Protein AF-A0A3B9SJS4-F1 (afdb_monomer)

Secondary structure (DSSP, 8-state):
----B--SHHHHHHHHHHHGGG--EEEEE-TT-HHHHHHHH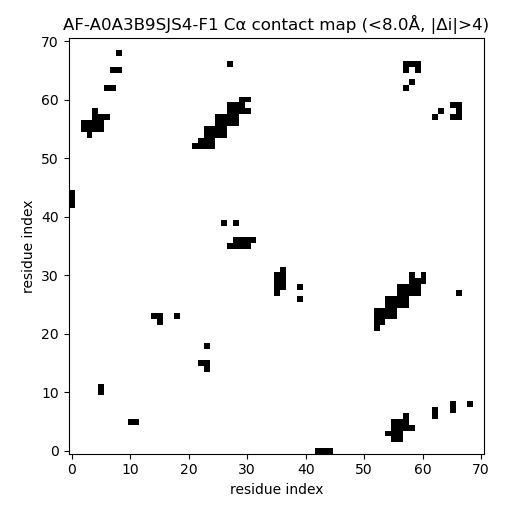HHHT----TTPPPEEEEETTT-HHHHHH--

Foldseek 3Di:
DDAAEDDDPVSVVVQVVVCPPLHAAEQAAEPPDPVRVVVVVVVVPDDDDPSHHHYHYYHCVNYVVRVVVPD

pLDDT: mean 91.33, std 5.01, range [62.84, 96.5]

Radius of gyration: 12.35 Å; Cα contacts (8 Å, |Δi|>4): 77; chains: 1; bounding box: 27×24×32 Å

Mean predicted aligned error: 3.29 Å

Nearest PDB structures (foldseek):
  3kd0-assembly1_A  TM=7.193E-01  e=2.582E-01  Homo sapiens
  4aj7-assembly1_B  TM=7.691E-01  e=4.136E-01  Penaeus vannamei
  1erw-assembly1_A-2  TM=7.230E-01  e=4.424E-01  Homo sapiens
  1gh2-assembly1_A  TM=5.874E-01  e=5.061E-01  Homo sapiens
  5hzr-assembly1_A  TM=3.936E-01  e=5.413E-01  Thermothelomyces thermophilus ATCC 42464

Structure (mmCIF, N/CA/C/O backbone):
data_AF-A0A3B9SJS4-F1
#
_entry.id   AF-A0A3B9SJS4-F1
#
loop_
_atom_site.group_PDB
_atom_site.id
_atom_site.type_symbol
_atom_site.label_atom_id
_atom_site.label_alt_id
_atom_site.label_comp_id
_atom_site.label_asym_id
_atom_site.label_entity_id
_atom_site.label_seq_id
_atom_site.pdbx_PDB_ins_code
_atom_site.Cartn_x
_atom_site.Cartn_y
_atom_site.Cartn_z
_atom_site.occupancy
_atom_site.B_iso_or_equiv
_atom_site.auth_seq_id
_atom_site.auth_comp_id
_atom_site.auth_asym_id
_atom_site.auth_atom_id
_atom_site.pdbx_PDB_model_num
ATOM 1 N N . MET A 1 1 ? -2.266 10.755 -1.637 1.00 73.50 1 MET A N 1
ATOM 2 C CA . MET A 1 1 ? -1.907 9.950 -0.449 1.00 73.50 1 MET A CA 1
ATOM 3 C C . MET A 1 1 ? -0.409 10.092 -0.203 1.00 73.50 1 MET A C 1
ATOM 5 O O . MET A 1 1 ? 0.334 10.020 -1.175 1.00 73.50 1 MET A O 1
ATOM 9 N N . ASN A 1 2 ? 0.022 10.365 1.032 1.00 81.62 2 ASN A N 1
ATOM 10 C CA . ASN A 1 2 ? 1.441 10.332 1.400 1.00 81.62 2 ASN A CA 1
ATOM 11 C C . ASN A 1 2 ? 1.772 8.891 1.807 1.00 81.62 2 ASN A C 1
ATOM 13 O O . ASN A 1 2 ? 1.205 8.407 2.784 1.00 81.62 2 ASN A O 1
ATOM 17 N N . TRP A 1 3 ? 2.575 8.183 1.015 1.00 90.06 3 TRP A N 1
ATOM 18 C CA . TRP A 1 3 ? 2.850 6.764 1.245 1.00 90.06 3 TRP A CA 1
ATOM 19 C C . TRP A 1 3 ? 3.870 6.571 2.364 1.00 90.06 3 TRP A C 1
ATOM 21 O O . TRP A 1 3 ? 4.900 7.241 2.382 1.00 90.06 3 TRP A O 1
ATOM 31 N N . THR A 1 4 ? 3.625 5.592 3.234 1.00 93.88 4 THR A N 1
ATOM 32 C CA . THR A 1 4 ? 4.668 5.013 4.085 1.00 93.88 4 THR A CA 1
ATOM 33 C C . THR A 1 4 ? 5.268 3.819 3.350 1.00 93.88 4 THR A C 1
ATOM 35 O O . THR A 1 4 ? 4.571 2.840 3.075 1.00 93.88 4 THR A O 1
ATOM 38 N N . VAL A 1 5 ? 6.539 3.941 2.975 1.00 94.62 5 VAL A N 1
ATOM 3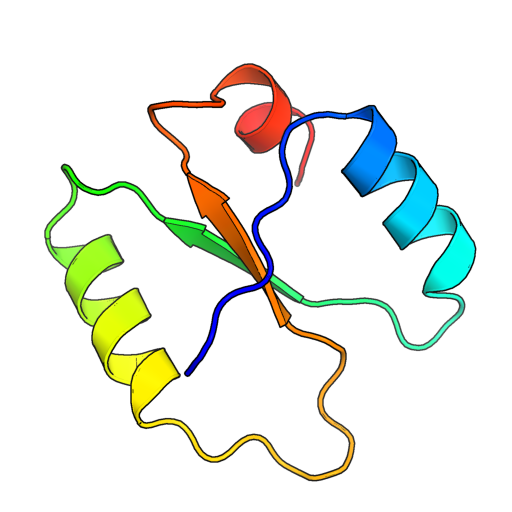9 C CA . VAL A 1 5 ? 7.283 2.921 2.226 1.00 94.62 5 VAL A CA 1
ATOM 40 C C . VAL A 1 5 ? 7.980 1.991 3.214 1.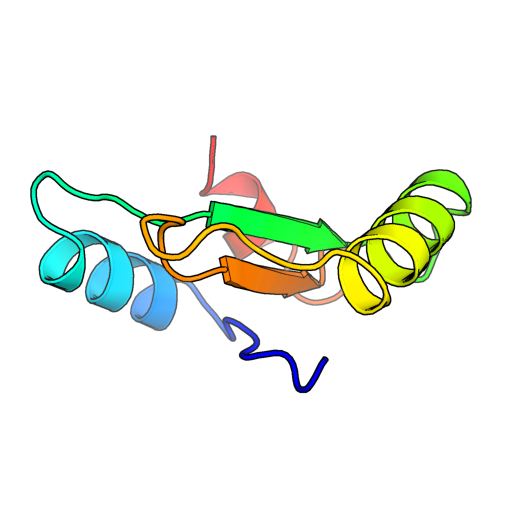00 94.62 5 VAL A C 1
ATOM 42 O O . VAL A 1 5 ? 8.540 2.475 4.192 1.00 94.62 5 VAL A O 1
ATOM 45 N N . LEU A 1 6 ? 7.924 0.681 2.974 1.00 94.31 6 LEU A N 1
ATOM 46 C CA . LEU A 1 6 ? 8.728 -0.298 3.709 1.00 94.31 6 LEU A CA 1
ATOM 47 C C . LEU A 1 6 ? 10.076 -0.459 2.995 1.00 94.31 6 LEU A C 1
ATOM 49 O O . LEU A 1 6 ? 10.094 -0.747 1.796 1.00 94.31 6 LEU A O 1
ATOM 53 N N 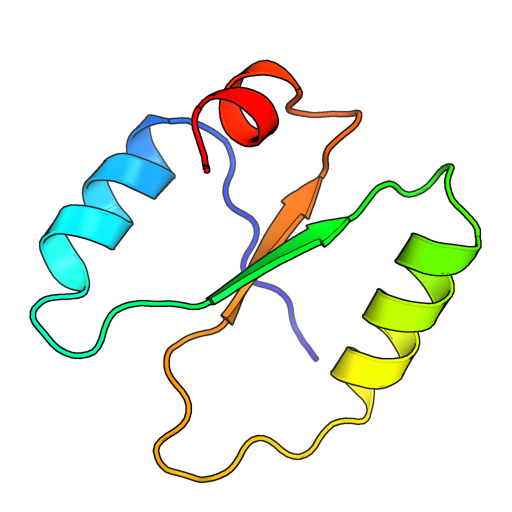. GLU A 1 7 ? 11.180 -0.290 3.722 1.00 89.75 7 GLU A N 1
ATOM 54 C CA . GLU A 1 7 ? 12.555 -0.279 3.196 1.00 89.75 7 GLU A CA 1
ATOM 55 C C . GLU A 1 7 ? 13.379 -1.467 3.723 1.00 89.75 7 GLU A C 1
ATOM 57 O O . GLU A 1 7 ? 14.568 -1.369 4.029 1.00 89.75 7 GLU A O 1
ATOM 62 N N . GLY A 1 8 ? 12.727 -2.622 3.850 1.00 88.75 8 GLY A N 1
ATOM 63 C CA . GLY A 1 8 ? 13.385 -3.895 4.108 1.00 88.75 8 GLY A CA 1
ATOM 64 C C . GLY A 1 8 ? 12.578 -4.833 4.997 1.00 88.75 8 GLY A C 1
ATOM 65 O O . GLY A 1 8 ? 11.471 -4.543 5.452 1.00 88.75 8 GLY A O 1
ATOM 66 N N . THR A 1 9 ? 13.156 -6.000 5.271 1.00 88.56 9 THR A N 1
ATOM 67 C CA . THR A 1 9 ? 12.507 -7.054 6.069 1.00 88.56 9 THR A CA 1
ATOM 68 C C . THR A 1 9 ? 12.364 -6.692 7.546 1.00 88.56 9 THR A C 1
ATOM 70 O O . THR A 1 9 ? 11.482 -7.219 8.215 1.00 88.56 9 THR A O 1
ATOM 73 N N . ALA A 1 10 ? 13.207 -5.795 8.069 1.00 90.06 10 ALA A N 1
ATOM 74 C CA . ALA A 1 10 ? 13.089 -5.321 9.447 1.00 90.06 10 ALA A CA 1
ATOM 75 C C . ALA A 1 10 ? 11.786 -4.533 9.664 1.00 90.06 10 ALA A C 1
ATOM 77 O O . ALA A 1 10 ? 11.097 -4.770 10.656 1.00 90.06 10 ALA A O 1
ATOM 78 N N . ASP A 1 11 ? 11.417 -3.674 8.709 1.00 91.56 11 ASP A N 1
ATOM 79 C CA . ASP A 1 11 ? 10.165 -2.913 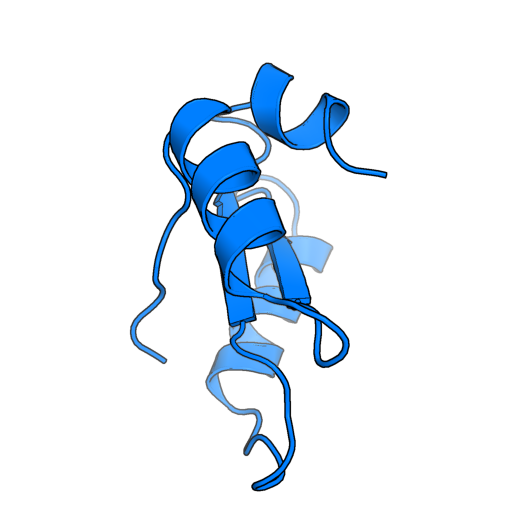8.753 1.00 91.56 11 ASP A CA 1
ATOM 80 C C . ASP A 1 11 ? 8.955 -3.841 8.682 1.00 91.56 11 ASP A C 1
ATOM 82 O O . ASP A 1 11 ? 7.999 -3.668 9.434 1.00 91.56 11 ASP A O 1
ATOM 86 N N . LEU A 1 12 ? 9.018 -4.863 7.822 1.00 91.06 12 LEU A N 1
ATOM 87 C CA . LEU A 1 12 ? 7.969 -5.874 7.716 1.00 91.06 12 LEU A CA 1
ATOM 88 C C . LEU A 1 12 ? 7.769 -6.623 9.037 1.00 91.06 12 LEU A C 1
ATOM 90 O O . LEU A 1 12 ? 6.646 -6.686 9.525 1.00 91.06 12 LEU A O 1
ATOM 94 N N . HIS A 1 13 ? 8.840 -7.128 9.653 1.00 91.00 13 HIS A N 1
ATOM 95 C CA . HIS A 1 13 ? 8.731 -7.840 10.930 1.00 91.00 13 HIS A CA 1
ATOM 96 C C . HIS A 1 13 ? 8.215 -6.936 12.059 1.00 91.00 13 HIS A C 1
ATOM 98 O O . HIS A 1 13 ? 7.416 -7.367 12.891 1.00 91.00 13 HIS A O 1
ATOM 104 N N . ALA A 1 14 ? 8.660 -5.676 12.101 1.00 91.31 14 ALA A N 1
ATOM 105 C CA . ALA A 1 14 ? 8.166 -4.707 13.074 1.00 91.31 14 ALA A CA 1
ATOM 106 C C . ALA A 1 14 ? 6.668 -4.432 12.875 1.00 91.31 14 ALA A C 1
ATOM 108 O O . ALA A 1 14 ? 5.916 -4.339 13.847 1.00 91.31 14 ALA A O 1
ATOM 109 N N . LEU A 1 15 ? 6.228 -4.346 11.619 1.00 91.56 15 LEU A N 1
ATOM 110 C CA . LEU A 1 15 ? 4.835 -4.134 11.262 1.00 91.56 15 LEU A CA 1
ATOM 111 C C . LEU A 1 15 ? 3.960 -5.333 11.633 1.00 91.56 15 LEU A C 1
ATOM 113 O O . LEU A 1 15 ? 2.915 -5.156 12.255 1.00 91.56 15 LEU A O 1
ATOM 117 N N . GLU A 1 16 ? 4.407 -6.545 11.313 1.00 91.50 16 GLU A N 1
ATOM 118 C CA . GLU A 1 16 ? 3.742 -7.792 11.693 1.00 91.50 16 GLU A CA 1
ATOM 119 C C . GLU A 1 16 ? 3.540 -7.863 13.208 1.00 91.50 16 GLU A C 1
ATOM 121 O O . GLU A 1 16 ? 2.411 -8.044 13.666 1.00 91.50 16 GLU A O 1
ATOM 126 N N . ALA A 1 17 ? 4.594 -7.600 13.987 1.00 91.44 17 ALA A N 1
ATOM 127 C CA . ALA A 1 17 ? 4.525 -7.585 15.445 1.00 91.44 17 ALA A CA 1
ATOM 128 C C . ALA A 1 17 ? 3.571 -6.510 16.002 1.00 91.44 17 ALA A C 1
ATOM 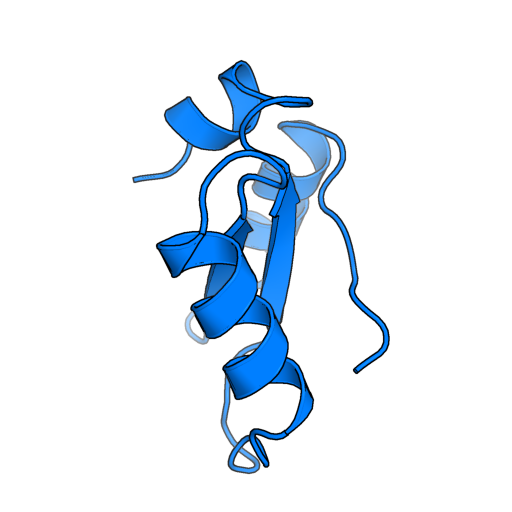130 O O . ALA A 1 17 ? 2.910 -6.742 17.014 1.00 91.44 17 ALA A O 1
ATOM 131 N N . ALA A 1 18 ? 3.485 -5.341 15.358 1.00 90.62 18 ALA A N 1
ATOM 132 C CA . ALA A 1 18 ? 2.628 -4.238 15.796 1.00 90.62 18 ALA A CA 1
ATOM 133 C C . ALA A 1 18 ? 1.156 -4.383 15.367 1.00 90.62 18 ALA A C 1
ATOM 135 O O . ALA A 1 18 ? 0.275 -3.767 15.967 1.00 90.62 18 ALA A O 1
ATOM 136 N N . SER A 1 19 ? 0.883 -5.159 14.317 1.00 87.88 19 SER A N 1
ATOM 137 C CA . SER A 1 19 ? -0.425 -5.182 13.650 1.00 87.88 19 SER A CA 1
ATOM 138 C C . SER A 1 19 ? -1.522 -5.961 14.383 1.00 87.88 19 SER A C 1
ATOM 140 O O . SER A 1 19 ? -2.708 -5.677 14.181 1.00 87.88 19 SER A O 1
ATOM 142 N N . GLY A 1 20 ? -1.146 -6.897 15.263 1.00 86.12 20 GLY A N 1
ATOM 143 C CA . GLY A 1 20 ? -2.083 -7.723 16.030 1.00 86.12 20 GLY A CA 1
ATOM 144 C C . GLY A 1 20 ? -3.168 -8.363 15.153 1.00 86.12 20 GLY A C 1
ATOM 145 O O . GLY A 1 20 ? -2.936 -8.683 13.989 1.00 86.12 20 GLY A O 1
ATOM 146 N N . ASP A 1 21 ? -4.384 -8.491 15.687 1.00 87.00 21 ASP A N 1
ATOM 147 C CA . ASP A 1 21 ? -5.507 -9.120 14.969 1.00 87.00 21 ASP A CA 1
ATOM 148 C C . ASP A 1 21 ? -6.081 -8.252 13.831 1.00 87.00 21 ASP A C 1
ATOM 150 O O . ASP A 1 21 ? -6.824 -8.745 12.984 1.00 87.00 21 ASP A O 1
ATOM 154 N N . ARG A 1 22 ? -5.758 -6.950 13.796 1.00 88.19 22 ARG A N 1
ATOM 155 C CA . ARG A 1 22 ? -6.265 -6.020 12.770 1.00 88.19 22 ARG A CA 1
ATOM 156 C C . ARG A 1 22 ? -5.511 -6.152 11.444 1.00 88.19 22 ARG A C 1
ATOM 158 O O . ARG A 1 22 ? -6.072 -5.8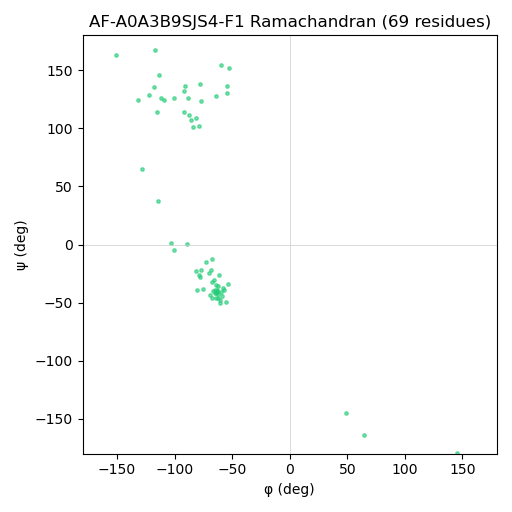38 10.394 1.00 88.19 22 ARG A O 1
ATOM 165 N N . GLY A 1 23 ? -4.259 -6.606 11.491 1.00 92.12 23 GLY A N 1
ATOM 166 C CA . GLY A 1 23 ? -3.397 -6.74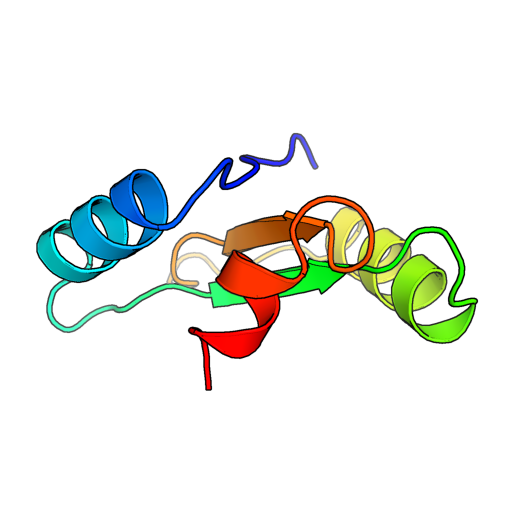6 10.323 1.00 92.12 23 GLY A CA 1
ATOM 167 C C . GLY A 1 23 ? -3.052 -5.411 9.653 1.00 92.12 23 GLY A C 1
ATOM 168 O O . GLY A 1 23 ? -3.205 -4.326 10.220 1.00 92.12 23 GLY A O 1
ATOM 169 N N . PHE A 1 24 ? -2.554 -5.502 8.424 1.00 94.19 24 PHE A N 1
ATOM 170 C CA . PHE A 1 24 ? -2.161 -4.368 7.593 1.00 94.19 24 PHE A CA 1
ATOM 171 C C . PHE A 1 24 ? -2.319 -4.718 6.112 1.00 94.19 24 PHE A C 1
ATOM 173 O O . PHE A 1 24 ? -2.429 -5.885 5.736 1.00 94.19 24 PHE A O 1
ATOM 180 N N . LEU A 1 25 ? -2.327 -3.695 5.263 1.00 94.12 25 LEU A N 1
ATOM 181 C CA . LEU A 1 25 ? -2.378 -3.841 3.814 1.00 94.12 25 LEU A CA 1
ATOM 182 C C . LEU A 1 25 ? -1.065 -3.355 3.204 1.00 94.12 25 LEU A C 1
ATOM 184 O O . LEU A 1 25 ? -0.483 -2.375 3.668 1.00 94.12 25 LEU A O 1
ATOM 188 N N . VAL A 1 26 ? -0.621 -3.995 2.122 1.00 94.62 26 VAL A N 1
ATOM 189 C CA . VAL A 1 26 ? 0.561 -3.552 1.372 1.00 94.62 26 VAL A CA 1
ATOM 190 C C . VAL A 1 26 ? 0.261 -3.506 -0.112 1.00 94.62 26 VAL A C 1
ATOM 192 O O . VAL A 1 26 ? -0.109 -4.507 -0.725 1.00 94.62 26 VAL A O 1
ATOM 195 N N . LEU A 1 27 ? 0.474 -2.337 -0.709 1.00 95.31 27 LEU A N 1
ATOM 196 C CA . LEU A 1 27 ? 0.526 -2.193 -2.151 1.00 95.31 27 LEU A CA 1
ATOM 197 C C . LEU A 1 27 ? 1.921 -2.596 -2.642 1.00 95.31 27 LEU A C 1
ATOM 199 O O . LEU A 1 27 ? 2.893 -1.866 -2.455 1.00 95.31 27 LEU A O 1
ATOM 203 N N . LYS A 1 28 ? 2.013 -3.742 -3.321 1.00 95.12 28 LYS A N 1
ATOM 204 C CA . LYS A 1 28 ? 3.204 -4.116 -4.095 1.00 95.12 28 LYS A CA 1
ATOM 205 C C . LYS A 1 28 ? 3.175 -3.354 -5.422 1.00 95.12 28 LYS A C 1
ATOM 207 O O . LYS A 1 28 ? 2.428 -3.710 -6.333 1.00 95.12 28 LYS A O 1
ATOM 212 N N . HIS A 1 29 ? 3.964 -2.289 -5.525 1.00 95.94 29 HIS A N 1
ATOM 213 C CA . HIS A 1 29 ? 4.006 -1.417 -6.692 1.00 95.94 29 HIS A CA 1
ATOM 214 C C . HIS A 1 29 ? 5.321 -1.579 -7.465 1.00 95.94 29 HIS A C 1
ATOM 216 O O . HIS A 1 29 ? 6.411 -1.404 -6.936 1.00 95.94 29 HIS A O 1
ATOM 222 N N . SER A 1 30 ? 5.226 -1.883 -8.755 1.00 94.88 30 SER A N 1
ATOM 223 C CA . SER A 1 30 ? 6.316 -1.697 -9.713 1.00 94.88 30 SER A CA 1
ATOM 224 C C . SER A 1 30 ? 6.085 -0.421 -10.518 1.00 94.88 30 SER A C 1
ATOM 226 O O . SER A 1 30 ? 5.051 -0.291 -11.180 1.00 94.88 30 SER A O 1
ATOM 228 N N . THR A 1 31 ? 7.084 0.464 -10.532 1.00 92.19 31 THR A N 1
ATOM 229 C CA . THR A 1 31 ? 7.135 1.684 -11.362 1.00 92.19 31 THR A CA 1
ATOM 230 C C . THR A 1 31 ? 7.255 1.380 -12.860 1.00 92.19 31 THR A C 1
ATOM 232 O O . THR A 1 31 ? 7.056 2.256 -13.699 1.00 92.19 31 THR A O 1
ATOM 235 N N . ARG A 1 32 ? 7.555 0.121 -13.210 1.00 93.75 32 ARG A N 1
ATOM 236 C CA . ARG A 1 32 ? 7.748 -0.368 -14.584 1.00 93.75 32 ARG A CA 1
ATOM 237 C C . ARG A 1 32 ? 6.554 -1.169 -15.120 1.00 93.75 32 ARG A C 1
ATOM 239 O O . ARG A 1 32 ? 6.618 -1.664 -16.240 1.00 93.75 32 ARG A O 1
ATOM 246 N N . CYS A 1 33 ? 5.477 -1.317 -14.344 1.00 94.44 33 CYS A N 1
ATOM 247 C CA . CYS A 1 33 ? 4.277 -2.062 -14.733 1.00 94.44 33 CYS A CA 1
ATOM 248 C C . CYS A 1 33 ? 3.063 -1.116 -14.831 1.00 94.44 33 CYS A C 1
ATOM 250 O O . CYS A 1 33 ? 2.602 -0.620 -13.800 1.00 94.44 33 CYS A O 1
ATOM 252 N N . PRO A 1 34 ? 2.488 -0.894 -16.031 1.00 95.38 34 PRO A N 1
ATOM 253 C CA . PRO A 1 34 ? 1.371 0.037 -16.218 1.00 95.38 34 PRO A CA 1
ATOM 254 C C . PRO A 1 34 ? 0.143 -0.272 -15.353 1.00 95.38 34 PRO A C 1
ATOM 256 O O . PRO A 1 34 ? -0.466 0.639 -14.797 1.00 95.38 34 PRO A O 1
ATOM 259 N N . VAL A 1 35 ? -0.193 -1.555 -15.183 1.00 96.31 35 VAL A N 1
ATOM 260 C CA . VAL A 1 35 ? -1.311 -1.993 -14.325 1.00 96.31 35 VAL A CA 1
ATOM 261 C C . VAL A 1 35 ? -1.075 -1.596 -12.868 1.00 96.31 35 VAL A C 1
ATOM 263 O O . VAL A 1 35 ? -1.971 -1.090 -12.198 1.00 96.31 35 VAL A O 1
ATOM 266 N N . SER A 1 36 ? 0.152 -1.772 -12.390 1.00 95.75 36 SER A N 1
ATOM 267 C CA . SER A 1 36 ? 0.555 -1.410 -11.034 1.00 95.75 36 SER A CA 1
ATOM 268 C C . SER A 1 36 ? 0.534 0.111 -10.819 1.00 95.75 36 SER A C 1
ATOM 270 O O . SER A 1 36 ? 0.065 0.581 -9.783 1.00 95.75 36 SER A O 1
ATOM 272 N N . SER A 1 37 ? 0.971 0.899 -11.805 1.00 95.44 37 SER A N 1
ATOM 273 C CA . SER A 1 37 ? 0.858 2.365 -11.769 1.00 95.44 37 SER A CA 1
ATOM 274 C C . SER A 1 37 ? -0.594 2.830 -11.732 1.00 95.44 37 SER A C 1
ATOM 276 O O . SER A 1 37 ? -0.940 3.716 -10.951 1.00 95.44 37 SER A O 1
ATOM 278 N N . GLN A 1 38 ? -1.472 2.193 -12.507 1.00 96.50 38 GLN A N 1
ATOM 279 C CA . GLN A 1 38 ? -2.900 2.494 -12.468 1.00 96.50 38 GLN A CA 1
ATOM 280 C C . GLN A 1 38 ? -3.530 2.143 -11.111 1.00 96.50 38 GLN A C 1
ATOM 282 O O . GLN A 1 38 ? -4.365 2.902 -10.610 1.00 96.50 38 GLN A O 1
ATOM 287 N N . ALA A 1 39 ? -3.124 1.031 -10.491 1.00 95.56 39 ALA A N 1
ATOM 288 C CA . ALA A 1 39 ? -3.569 0.657 -9.149 1.00 95.56 39 ALA A CA 1
ATOM 289 C C . ALA A 1 39 ? -3.131 1.693 -8.100 1.00 95.56 39 ALA A C 1
ATOM 291 O O . ALA A 1 39 ? -3.964 2.166 -7.327 1.00 95.56 39 ALA A O 1
ATOM 292 N N . ALA A 1 40 ? -1.866 2.128 -8.132 1.00 95.19 40 ALA A N 1
ATOM 293 C CA . ALA A 1 40 ? -1.353 3.171 -7.243 1.00 95.19 40 ALA A CA 1
ATOM 294 C C . ALA A 1 40 ? -2.121 4.497 -7.397 1.00 95.19 40 ALA A C 1
ATOM 296 O O . ALA A 1 40 ? -2.530 5.093 -6.401 1.00 95.19 40 ALA A O 1
ATOM 297 N N . LEU A 1 41 ? -2.394 4.932 -8.634 1.00 94.25 41 LEU A N 1
ATOM 298 C CA . LEU A 1 41 ? -3.205 6.127 -8.908 1.00 94.25 41 LEU A CA 1
ATOM 299 C C . LEU A 1 41 ? -4.653 5.987 -8.424 1.00 94.25 41 LEU A C 1
ATOM 301 O O . LEU A 1 41 ? -5.263 6.965 -7.996 1.00 94.25 41 LEU A O 1
ATOM 305 N N . SER A 1 42 ? -5.217 4.783 -8.504 1.00 94.69 42 SER A N 1
ATOM 306 C CA . SER A 1 42 ? -6.575 4.517 -8.023 1.00 94.69 42 SER A CA 1
ATOM 307 C C . SER A 1 42 ? -6.636 4.587 -6.500 1.00 94.69 42 SER A C 1
ATOM 309 O O . SER A 1 42 ? -7.512 5.260 -5.966 1.00 94.69 42 SER A O 1
ATOM 311 N N . LEU A 1 43 ? -5.653 4.004 -5.807 1.00 94.44 43 LEU A N 1
ATOM 312 C CA . LEU A 1 43 ? -5.541 4.080 -4.349 1.00 94.44 43 LEU A CA 1
ATOM 313 C C . LEU A 1 43 ? -5.265 5.499 -3.838 1.00 94.44 43 LEU A C 1
ATOM 315 O O . LEU A 1 43 ? -5.754 5.865 -2.778 1.00 94.44 43 LEU A O 1
ATOM 319 N N . GLN A 1 44 ? -4.565 6.347 -4.599 1.00 91.00 44 GLN A N 1
ATOM 320 C CA . GLN A 1 44 ? -4.381 7.754 -4.217 1.00 91.00 44 GLN A CA 1
ATOM 321 C C . GLN A 1 44 ? -5.694 8.543 -4.113 1.00 91.00 44 GLN A C 1
ATOM 323 O O . GLN A 1 44 ? -5.728 9.540 -3.391 1.00 91.00 44 GLN A O 1
ATOM 328 N N . ARG A 1 45 ? -6.726 8.124 -4.853 1.00 91.50 45 ARG A N 1
ATOM 329 C CA . ARG A 1 45 ? -8.070 8.722 -4.862 1.00 91.50 45 ARG A CA 1
ATOM 330 C C . ARG A 1 45 ? -9.067 7.938 -4.012 1.00 91.50 45 ARG A C 1
ATOM 332 O O . ARG A 1 45 ? -10.222 8.337 -3.922 1.00 91.50 45 ARG A O 1
ATOM 339 N N . TRP A 1 46 ? -8.651 6.803 -3.461 1.00 93.00 46 TRP A N 1
ATOM 340 C CA . TRP A 1 46 ? -9.524 5.962 -2.667 1.00 93.00 46 TRP A CA 1
ATOM 341 C C . TRP A 1 46 ? -9.710 6.569 -1.279 1.00 93.00 46 TRP A C 1
ATOM 343 O O . TRP A 1 46 ? -8.745 6.813 -0.554 1.00 93.00 46 TRP A O 1
ATOM 353 N N . GLU A 1 47 ? -10.966 6.799 -0.917 1.00 92.19 47 GLU A N 1
ATOM 354 C CA . GLU A 1 47 ? -11.356 7.179 0.434 1.00 92.19 47 GLU A CA 1
ATOM 355 C C . GLU A 1 47 ? -11.498 5.906 1.267 1.00 92.19 47 GLU A C 1
ATOM 357 O O . GLU A 1 47 ? -12.476 5.165 1.151 1.00 92.19 47 GLU A O 1
ATOM 362 N N . ALA A 1 48 ? -10.470 5.622 2.067 1.00 89.75 48 ALA A N 1
ATOM 363 C CA . ALA A 1 48 ? -10.450 4.457 2.936 1.00 89.75 48 ALA A CA 1
ATOM 364 C C . ALA A 1 48 ? -11.571 4.559 3.993 1.00 89.75 48 ALA A C 1
ATOM 366 O O . ALA A 1 48 ? -11.639 5.565 4.706 1.00 89.75 48 ALA A O 1
ATOM 367 N N . PRO A 1 49 ? -12.428 3.530 4.145 1.00 92.56 49 PRO A N 1
ATOM 368 C CA . PRO A 1 49 ? -13.344 3.432 5.280 1.00 92.56 49 PRO A CA 1
ATOM 369 C C . PRO A 1 49 ? -12.613 3.574 6.622 1.00 92.56 49 PRO A C 1
ATOM 371 O O . PRO A 1 49 ? -11.452 3.174 6.730 1.00 92.56 49 PRO A O 1
ATOM 374 N N . ALA A 1 50 ? -13.297 4.071 7.658 1.00 89.38 50 ALA A N 1
ATOM 375 C CA . ALA A 1 50 ? -12.695 4.354 8.970 1.00 89.38 50 ALA A CA 1
ATOM 376 C C . ALA A 1 50 ? -11.951 3.152 9.590 1.00 89.38 50 ALA A C 1
ATOM 378 O O . ALA A 1 50 ? -10.907 3.319 10.221 1.00 89.38 50 ALA A O 1
ATOM 379 N N . ASP A 1 51 ? -12.448 1.937 9.353 1.00 90.62 51 ASP A N 1
ATOM 380 C CA . ASP A 1 51 ? -11.887 0.714 9.933 1.00 90.62 51 ASP A CA 1
ATOM 381 C C . ASP A 1 51 ? -10.787 0.066 9.085 1.00 90.62 51 ASP A C 1
ATOM 383 O O . ASP A 1 51 ? -10.191 -0.926 9.512 1.00 90.62 51 ASP A O 1
ATOM 387 N N . THR A 1 52 ? -10.443 0.646 7.933 1.00 91.50 52 THR A N 1
ATOM 388 C CA . THR A 1 52 ? -9.391 0.121 7.052 1.00 91.50 52 THR A CA 1
ATOM 389 C C . THR A 1 52 ? -8.073 -0.050 7.816 1.00 91.50 52 THR A C 1
ATOM 391 O O . THR A 1 52 ? -7.640 0.888 8.494 1.00 91.50 52 THR A O 1
ATOM 394 N N . PRO A 1 53 ? -7.412 -1.219 7.729 1.00 92.88 53 PRO A N 1
ATOM 395 C CA . PRO A 1 53 ? -6.078 -1.392 8.286 1.00 92.88 53 PRO A CA 1
ATOM 396 C C . PRO A 1 53 ? -5.073 -0.410 7.663 1.00 92.88 53 PRO A C 1
ATOM 398 O O . PRO A 1 53 ? -5.258 0.019 6.521 1.00 92.88 53 PRO A O 1
ATOM 401 N N . PRO A 1 54 ? -3.983 -0.065 8.364 1.00 92.06 54 PRO A N 1
ATOM 402 C CA . PRO A 1 54 ? -2.936 0.772 7.792 1.00 92.06 54 PRO A CA 1
ATOM 403 C C . PRO A 1 54 ? -2.410 0.191 6.469 1.00 92.06 54 PRO A C 1
ATOM 405 O O . PRO A 1 54 ? -2.198 -1.019 6.353 1.00 92.06 54 PRO A O 1
ATOM 408 N N . LEU A 1 55 ? -2.225 1.059 5.472 1.00 93.81 55 LEU A N 1
ATOM 409 C CA . LEU A 1 55 ? -1.800 0.699 4.120 1.00 93.81 55 LEU A CA 1
ATOM 410 C C . LEU A 1 55 ? -0.385 1.222 3.851 1.00 93.81 55 LEU A C 1
ATOM 412 O O . LEU A 1 55 ? -0.132 2.422 3.960 1.00 93.81 55 LEU A O 1
ATOM 416 N N . PHE A 1 56 ? 0.505 0.325 3.436 1.00 94.75 56 PHE A N 1
ATOM 417 C CA . PHE A 1 56 ? 1.911 0.612 3.142 1.00 94.75 56 PHE A CA 1
ATOM 418 C C . PHE A 1 56 ? 2.246 0.369 1.671 1.00 94.75 56 PHE A C 1
ATOM 420 O O . PHE A 1 56 ? 1.472 -0.240 0.928 1.00 94.75 56 PHE A O 1
ATOM 427 N N . LEU A 1 57 ? 3.421 0.837 1.251 1.00 95.25 57 LEU A N 1
ATOM 428 C CA . LEU A 1 57 ? 3.943 0.673 -0.102 1.00 95.25 57 LEU A CA 1
ATOM 429 C C . LEU A 1 57 ? 5.242 -0.137 -0.088 1.00 95.25 57 LEU A C 1
ATOM 431 O O . LEU A 1 57 ? 6.144 0.152 0.692 1.00 95.25 57 LEU A O 1
ATOM 435 N N . VAL A 1 58 ? 5.363 -1.092 -1.009 1.00 95.69 58 VAL A N 1
ATOM 436 C CA . VAL A 1 58 ? 6.635 -1.747 -1.344 1.00 95.69 58 VAL A CA 1
ATOM 437 C C . VAL A 1 58 ? 6.911 -1.555 -2.823 1.00 95.69 58 VAL A C 1
ATOM 439 O O . VAL A 1 58 ? 6.071 -1.871 -3.671 1.00 95.69 58 VAL A O 1
ATOM 442 N N . TYR A 1 59 ? 8.110 -1.073 -3.128 1.00 95.00 59 TYR A N 1
ATOM 443 C CA . TYR A 1 59 ? 8.606 -0.956 -4.489 1.00 95.00 59 TYR A CA 1
ATOM 444 C C . TYR A 1 59 ? 9.239 -2.278 -4.934 1.00 95.00 59 TYR A C 1
ATOM 446 O O . TYR A 1 59 ? 10.307 -2.670 -4.478 1.00 95.00 59 TYR A O 1
ATOM 454 N N . VAL A 1 60 ? 8.553 -3.002 -5.819 1.00 93.50 60 VAL A N 1
ATOM 455 C CA . VAL A 1 60 ? 8.879 -4.404 -6.150 1.00 93.50 60 VAL A CA 1
ATOM 456 C C . VAL A 1 60 ? 10.209 -4.551 -6.892 1.00 93.50 60 VAL A C 1
ATOM 458 O O . VAL A 1 60 ? 10.871 -5.581 -6.781 1.00 93.50 60 VAL A O 1
ATOM 461 N N . VAL A 1 61 ? 10.586 -3.559 -7.702 1.00 89.75 61 VAL A N 1
ATOM 462 C CA . VAL A 1 61 ? 11.819 -3.626 -8.504 1.00 89.75 61 VAL A CA 1
ATOM 463 C C . VAL A 1 61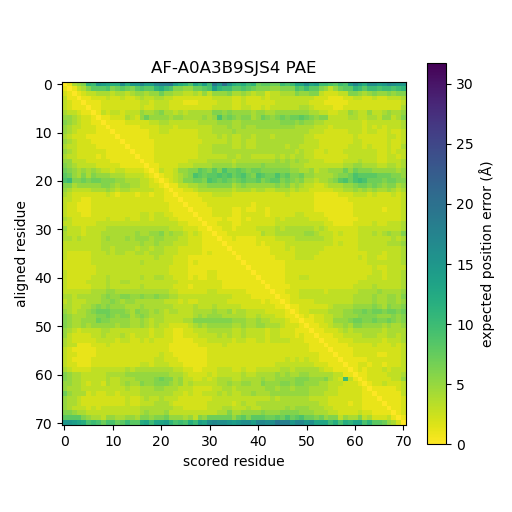 ? 13.027 -3.270 -7.646 1.00 89.75 61 VAL A C 1
ATOM 465 O O . VAL A 1 61 ? 14.082 -3.884 -7.779 1.00 89.75 61 VAL A O 1
ATOM 468 N N . GLU A 1 62 ? 12.848 -2.285 -6.781 1.00 89.31 62 GLU A N 1
ATOM 469 C CA . GLU A 1 62 ? 13.846 -1.719 -5.894 1.00 89.31 62 GLU A CA 1
ATOM 470 C C . GLU A 1 62 ? 14.126 -2.657 -4.712 1.00 89.31 62 GLU A C 1
ATOM 472 O O . GLU A 1 62 ? 15.288 -2.846 -4.361 1.00 89.31 62 GLU A O 1
ATOM 477 N N . ASP A 1 63 ? 13.095 -3.323 -4.178 1.00 90.69 63 ASP A N 1
ATOM 478 C CA . ASP A 1 63 ? 13.213 -4.233 -3.036 1.00 90.69 63 ASP A CA 1
ATOM 479 C C . ASP A 1 63 ? 12.580 -5.608 -3.312 1.00 90.69 63 ASP A C 1
ATOM 481 O O . ASP A 1 63 ? 11.575 -6.043 -2.737 1.00 90.69 63 ASP A O 1
ATOM 485 N N . ARG A 1 64 ? 13.182 -6.317 -4.275 1.00 88.38 64 ARG A N 1
ATOM 486 C CA . ARG A 1 64 ? 12.699 -7.628 -4.732 1.00 88.38 64 ARG A CA 1
ATOM 487 C C . ARG A 1 64 ? 12.660 -8.662 -3.608 1.00 88.38 64 ARG A C 1
ATOM 489 O O . ARG A 1 64 ? 11.727 -9.460 -3.558 1.00 88.38 64 ARG A O 1
ATOM 496 N N . SER A 1 65 ? 13.670 -8.676 -2.740 1.00 90.19 65 SER A N 1
ATOM 497 C CA . SER A 1 65 ? 13.756 -9.634 -1.633 1.00 90.19 65 SER A CA 1
ATOM 498 C C . SER A 1 65 ? 12.613 -9.430 -0.644 1.00 90.19 65 SER A C 1
ATOM 500 O O . SER A 1 65 ? 11.944 -10.401 -0.296 1.00 90.19 65 SER A O 1
ATOM 502 N N . LEU A 1 66 ? 12.334 -8.178 -0.267 1.00 91.56 66 LEU A N 1
ATOM 503 C CA . LEU A 1 66 ? 11.184 -7.843 0.565 1.00 91.56 66 LEU A CA 1
ATOM 504 C C . LEU A 1 66 ? 9.870 -8.244 -0.111 1.00 91.56 66 LEU A C 1
ATOM 506 O O . LEU A 1 66 ? 9.044 -8.920 0.492 1.00 91.56 66 LEU A O 1
ATOM 510 N N . SER A 1 67 ? 9.697 -7.903 -1.390 1.00 91.00 67 SER A N 1
ATOM 511 C CA . SER A 1 67 ? 8.481 -8.237 -2.137 1.00 91.00 67 SER A CA 1
ATOM 512 C C . SER A 1 67 ? 8.190 -9.745 -2.187 1.00 91.00 67 SER A C 1
ATOM 514 O O . SER A 1 67 ? 7.020 -10.134 -2.114 1.00 91.00 67 SER A O 1
ATOM 516 N N . LEU A 1 68 ? 9.238 -10.571 -2.300 1.00 89.62 68 LEU A N 1
ATOM 517 C CA . LEU A 1 68 ? 9.157 -12.035 -2.323 1.00 89.62 68 LEU A CA 1
ATOM 518 C C . LEU A 1 68 ? 8.949 -12.660 -0.940 1.00 89.62 68 LEU A C 1
ATOM 520 O O . LEU A 1 68 ? 8.387 -13.748 -0.860 1.00 89.62 68 LEU A O 1
ATOM 524 N N . ALA A 1 69 ? 9.408 -12.007 0.129 1.00 88.38 69 ALA A N 1
ATOM 525 C CA . ALA A 1 69 ? 9.195 -12.477 1.498 1.00 88.38 69 ALA A CA 1
ATOM 526 C C . ALA A 1 69 ? 7.719 -12.383 1.924 1.00 88.38 69 ALA A C 1
ATOM 528 O O . ALA A 1 69 ? 7.282 -13.088 2.828 1.00 88.38 69 ALA A O 1
ATOM 529 N N . MET A 1 70 ? 6.948 -11.526 1.256 1.00 83.75 70 MET A N 1
ATOM 530 C CA . MET A 1 70 ? 5.528 -11.314 1.506 1.00 83.75 70 MET A CA 1
ATOM 531 C C . MET A 1 70 ? 4.692 -12.235 0.610 1.00 83.75 70 MET A C 1
ATOM 533 O O . MET A 1 70 ? 4.914 -12.258 -0.605 1.00 83.75 70 MET A O 1
ATOM 537 N N . ALA A 1 71 ? 3.704 -12.930 1.184 1.00 62.84 71 ALA A N 1
ATOM 538 C CA . ALA A 1 71 ? 2.723 -13.725 0.432 1.00 62.84 71 ALA A CA 1
ATOM 539 C C . ALA A 1 71 ? 1.860 -12.868 -0.516 1.00 62.84 71 ALA A C 1
ATOM 541 O O . ALA A 1 71 ? 1.829 -11.619 -0.361 1.00 62.84 71 ALA A O 1
#

Sequence (71 aa):
MNWTVLEGTADLHALEAASGDRGFLVLKHSTRCPVSSQAALSLQRWEAPADTPPLFLVYVVEDRSLSLAMA

Solvent-accessible surface area (backbone atoms only — not comparable to full-atom values): 4333 Å² total; per-residue (Å²): 108,88,78,50,69,54,92,42,61,67,52,50,52,54,46,60,72,70,29,63,95,71,43,70,43,71,46,77,31,33,98,87,38,70,69,38,48,52,49,53,57,50,56,49,72,54,82,76,60,93,83,58,50,61,69,34,35,35,48,36,78,85,38,46,68,47,51,66,75,47,134